Protein AF-A0A2G9ZA46-F1 (afdb_monomer)

InterPro domains:
  IPR043731 Protein of unknown function DUF5674 [PF18924] (5-106)

Radius of gyration: 12.65 Å; Cα contacts (8 Å, |Δi|>4): 209; chains: 1; bounding box: 26×29×31 Å

pLDDT: mean 94.28, std 6.07, range [62.5, 98.75]

Secondary structure (DSSP, 8-state):
-PPEEESSPPPHHHHHHHHHH-SS-EEEEEETTTTEEEEEESSHHHHHHHHHHTT--GGGEEEEEE-TTT--EE---GGG-BTTTBSSSS---HHHHHHHHHHHHHHH-

Solvent-accessible surface area (backbone atoms only — not comparable to full-atom values): 5949 Å² total; per-residue (Å²): 117,75,70,41,80,41,76,58,60,61,53,70,67,57,52,49,50,49,32,73,77,33,64,71,60,37,28,24,18,32,33,61,81,80,55,30,36,19,36,44,23,96,46,51,63,58,16,43,51,54,40,43,76,74,69,51,54,78,91,41,44,42,29,29,33,38,23,61,76,81,70,49,74,44,49,59,23,74,71,28,49,38,80,93,83,29,89,38,38,52,65,83,51,64,69,60,42,51,49,44,51,53,39,50,45,62,33,76,106

Foldseek 3Di:
DDKDKFLAADDPVVLVVVCVVDQAKKKKKDQLVRLIIIIRDPANVVRVVVVVVVPGDLLRIFMWIARSNPRDIGRFHPSQCDPPNDNGSHDPPPVSVVSVVVSCVRHYD

Structure (mmCIF, N/CA/C/O backbone):
data_AF-A0A2G9ZA46-F1
#
_entry.id   AF-A0A2G9ZA46-F1
#
loop_
_atom_site.group_PDB
_atom_site.id
_atom_site.type_symbol
_atom_site.label_atom_id
_atom_site.label_alt_id
_atom_site.label_comp_id
_atom_site.label_asym_id
_atom_site.label_entity_id
_atom_site.label_seq_id
_atom_site.pdbx_PDB_ins_code
_atom_site.Cartn_x
_atom_site.Cartn_y
_atom_site.Cartn_z
_atom_site.occupancy
_atom_site.B_iso_or_equiv
_atom_site.auth_seq_id
_atom_site.auth_comp_id
_atom_site.auth_asym_id
_atom_site.auth_atom_id
_atom_site.pdbx_PDB_model_num
ATOM 1 N N . MET A 1 1 ? 4.020 4.102 14.903 1.00 62.50 1 MET A N 1
ATOM 2 C CA . MET A 1 1 ? 2.906 3.195 14.587 1.00 62.50 1 MET A CA 1
ATOM 3 C C . MET A 1 1 ? 3.503 1.883 14.119 1.00 62.50 1 MET A C 1
ATOM 5 O O . MET A 1 1 ? 4.490 1.930 13.391 1.00 62.50 1 MET A O 1
ATOM 9 N N . ASP A 1 2 ? 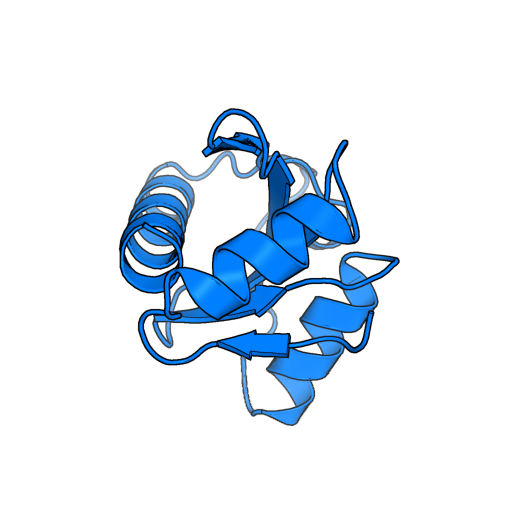2.962 0.753 14.564 1.00 77.75 2 ASP A N 1
ATOM 10 C CA . ASP A 1 2 ? 3.343 -0.547 14.010 1.00 77.75 2 ASP A CA 1
ATOM 11 C C . ASP A 1 2 ? 2.771 -0.692 12.597 1.00 77.75 2 ASP A C 1
ATOM 13 O O . ASP A 1 2 ? 1.684 -0.191 12.299 1.00 77.75 2 ASP A O 1
ATOM 17 N N . THR A 1 3 ? 3.501 -1.383 11.725 1.00 88.50 3 THR A N 1
ATOM 18 C CA . THR A 1 3 ? 3.048 -1.687 10.366 1.00 88.50 3 THR A CA 1
ATOM 19 C C . T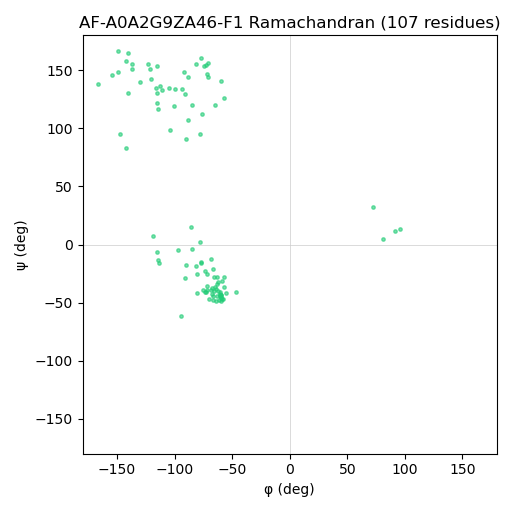HR A 1 3 ? 1.824 -2.605 10.418 1.00 88.50 3 THR A C 1
ATOM 21 O O . THR A 1 3 ? 1.893 -3.722 10.933 1.00 88.50 3 THR A O 1
ATOM 24 N N . LEU A 1 4 ? 0.703 -2.144 9.866 1.00 93.62 4 LEU A N 1
ATOM 25 C CA . LEU A 1 4 ? -0.563 -2.875 9.837 1.00 93.62 4 LEU A CA 1
ATOM 26 C C . LEU A 1 4 ? -0.696 -3.662 8.538 1.00 93.62 4 LEU A C 1
ATOM 28 O O . LEU A 1 4 ? -0.510 -3.092 7.468 1.00 93.62 4 LEU A O 1
ATOM 32 N N . LEU A 1 5 ? -1.097 -4.931 8.627 1.00 96.94 5 LEU A N 1
ATOM 33 C CA . LEU A 1 5 ? -1.511 -5.740 7.481 1.00 96.94 5 LEU A CA 1
ATOM 34 C C . LEU A 1 5 ? -3.042 -5.787 7.416 1.00 96.94 5 LEU A C 1
ATOM 36 O O . LEU A 1 5 ? -3.690 -6.274 8.339 1.00 96.94 5 LEU A O 1
ATOM 40 N N . ILE A 1 6 ? -3.609 -5.294 6.320 1.00 97.44 6 ILE A N 1
ATOM 41 C CA . ILE A 1 6 ? -5.045 -5.097 6.121 1.00 97.44 6 ILE A CA 1
ATOM 42 C C . ILE A 1 6 ? -5.519 -6.028 5.002 1.00 97.44 6 ILE A C 1
ATOM 44 O O . ILE A 1 6 ? -5.086 -5.922 3.851 1.00 97.44 6 ILE A O 1
ATOM 48 N N . LYS A 1 7 ? -6.410 -6.958 5.358 1.00 97.19 7 LYS A N 1
ATOM 49 C CA . LYS A 1 7 ? -7.010 -7.947 4.442 1.00 97.19 7 LYS A CA 1
ATOM 50 C C . LYS A 1 7 ? -8.516 -7.762 4.258 1.00 97.19 7 LYS A C 1
ATOM 52 O O . LYS A 1 7 ? -9.104 -8.342 3.354 1.00 97.19 7 LYS A O 1
ATOM 57 N N . GLU A 1 8 ? -9.120 -6.957 5.118 1.00 96.50 8 GLU A N 1
ATOM 58 C CA . GLU A 1 8 ? -10.539 -6.630 5.136 1.00 96.50 8 GLU A CA 1
ATOM 59 C C . GLU A 1 8 ? -10.713 -5.152 5.481 1.00 96.50 8 GLU A C 1
ATOM 61 O O . GLU A 1 8 ? -9.766 -4.503 5.935 1.00 96.50 8 GLU A O 1
ATOM 66 N N . LYS A 1 9 ? -11.908 -4.613 5.230 1.00 96.81 9 LYS A N 1
ATOM 67 C CA . LYS A 1 9 ? -12.205 -3.203 5.476 1.00 96.81 9 LYS A CA 1
ATOM 68 C C . LYS A 1 9 ? -11.953 -2.849 6.941 1.00 96.81 9 LYS A C 1
ATOM 70 O O . LYS A 1 9 ? -12.502 -3.487 7.838 1.00 96.81 9 LYS A O 1
ATOM 75 N N . ILE A 1 10 ? -11.133 -1.826 7.173 1.00 94.62 10 ILE A N 1
ATOM 76 C CA . ILE A 1 10 ? -10.873 -1.335 8.527 1.00 94.62 10 ILE A CA 1
ATOM 77 C C . ILE A 1 10 ? -12.090 -0.588 9.073 1.00 94.62 10 ILE A C 1
ATOM 79 O O . ILE A 1 10 ? -12.891 -0.034 8.319 1.00 94.62 10 ILE A O 1
ATOM 83 N N . SER A 1 11 ? -12.218 -0.551 10.398 1.00 93.81 11 SER A N 1
ATOM 84 C CA . SER A 1 11 ? -13.260 0.239 11.048 1.00 93.81 11 SER A CA 1
ATOM 85 C C . SER A 1 11 ? -12.908 1.731 11.072 1.00 93.81 11 SER A C 1
ATOM 87 O O . SER A 1 11 ? -11.737 2.119 10.978 1.00 93.81 11 SER A O 1
ATOM 89 N N . GLU A 1 12 ? -13.921 2.577 11.261 1.00 89.81 12 GLU A N 1
ATOM 90 C CA . GLU A 1 12 ? -13.737 4.026 11.404 1.00 89.81 12 GLU A CA 1
ATOM 91 C C . GLU A 1 12 ? -12.832 4.382 12.592 1.00 89.81 12 GLU A C 1
ATOM 93 O O . GLU A 1 12 ? -12.080 5.352 12.531 1.00 89.81 12 GLU A O 1
ATOM 98 N N . GLU A 1 13 ? -12.833 3.585 13.663 1.00 91.31 13 GLU A N 1
ATOM 99 C CA . GLU A 1 13 ? -11.952 3.789 14.815 1.00 91.31 13 GLU A CA 1
ATOM 100 C C . GLU A 1 13 ? -10.479 3.581 14.449 1.00 91.31 13 GLU A C 1
ATOM 102 O O . GLU A 1 13 ? -9.619 4.355 14.876 1.00 91.31 13 GLU A O 1
ATOM 107 N N . VAL A 1 14 ? -10.179 2.568 13.627 1.00 90.31 14 VAL A N 1
ATOM 108 C CA . VAL A 1 14 ? -8.818 2.322 13.127 1.00 90.31 14 VAL A CA 1
ATOM 109 C C . VAL A 1 14 ? -8.389 3.462 12.208 1.00 90.31 14 VAL A C 1
ATOM 111 O O . VAL A 1 14 ? -7.285 3.989 12.357 1.00 90.31 14 VAL A O 1
ATOM 114 N N . LEU A 1 15 ? -9.271 3.902 11.307 1.00 88.31 15 LEU A N 1
ATOM 115 C CA . LEU A 1 15 ? -8.997 5.030 10.420 1.00 88.31 15 LEU A CA 1
ATOM 116 C C . LEU A 1 15 ? -8.777 6.336 11.202 1.00 88.31 15 LEU A C 1
ATOM 118 O O . LEU A 1 15 ? -7.859 7.099 10.894 1.00 88.31 15 LEU A O 1
ATOM 122 N N . LYS A 1 16 ? -9.567 6.580 12.255 1.00 88.50 16 LYS A N 1
ATOM 123 C CA . LYS A 1 16 ? -9.398 7.718 13.168 1.00 88.50 16 LYS A CA 1
ATOM 124 C C . LYS A 1 16 ? -8.045 7.675 13.868 1.00 88.50 16 LYS A C 1
ATOM 126 O O . LYS A 1 16 ? -7.357 8.690 13.893 1.00 88.50 16 LYS A O 1
ATOM 131 N N . LYS A 1 17 ? -7.626 6.506 14.355 1.00 88.44 17 LYS A N 1
ATOM 132 C CA . LYS A 1 17 ? -6.305 6.328 14.968 1.00 88.44 17 LYS A CA 1
ATOM 133 C C . LYS A 1 17 ? -5.174 6.644 13.984 1.00 88.44 17 LYS A C 1
ATOM 135 O O . LYS A 1 17 ? -4.252 7.372 14.331 1.00 88.44 17 LYS A O 1
ATOM 140 N N . ILE A 1 18 ? -5.278 6.181 12.736 1.00 87.75 18 ILE A N 1
ATOM 141 C CA . ILE A 1 18 ? -4.305 6.505 11.677 1.00 87.75 18 ILE A CA 1
ATOM 142 C C . ILE A 1 18 ? -4.237 8.024 11.437 1.00 87.75 18 ILE A C 1
ATOM 144 O O . ILE A 1 18 ? -3.145 8.580 11.325 1.00 87.75 18 ILE A O 1
ATOM 148 N N . ARG A 1 19 ? -5.391 8.706 11.396 1.00 86.06 19 ARG A N 1
ATOM 149 C CA . ARG A 1 19 ? -5.477 10.171 11.241 1.00 86.06 19 ARG A CA 1
ATOM 150 C C . ARG A 1 19 ? -4.858 10.930 12.417 1.00 86.06 19 ARG A C 1
ATOM 152 O O . ARG A 1 19 ? -4.236 11.967 12.202 1.00 86.06 19 ARG A O 1
ATOM 159 N N . GLU A 1 20 ? -5.039 10.435 13.639 1.00 85.50 20 GLU A N 1
ATOM 160 C CA . GLU A 1 20 ? -4.493 11.037 14.861 1.00 85.50 20 GLU A CA 1
ATOM 161 C C . GLU A 1 20 ? -2.971 10.850 14.965 1.00 85.50 20 GLU A C 1
ATOM 163 O O . GLU A 1 20 ? -2.265 11.776 15.360 1.00 85.50 20 GLU A O 1
ATOM 168 N N . GLU A 1 21 ? -2.456 9.680 14.576 1.00 82.50 21 GLU A N 1
ATOM 169 C CA . GLU A 1 21 ? -1.023 9.361 14.641 1.00 82.50 21 GLU A CA 1
ATOM 170 C C .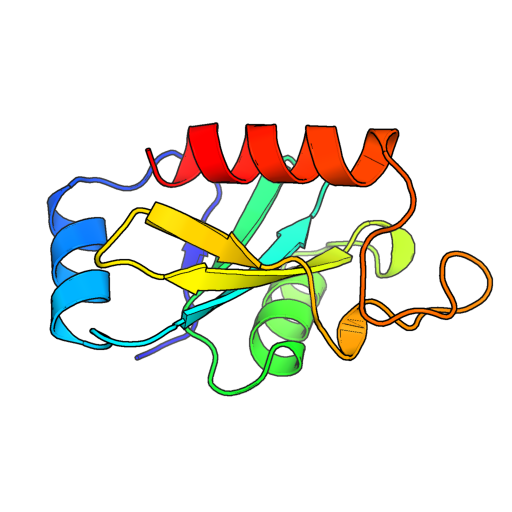 GLU A 1 21 ? -0.208 9.947 13.477 1.00 82.50 21 GLU A C 1
ATOM 172 O O . GLU A 1 21 ? 0.994 10.177 13.624 1.00 82.50 21 GLU A O 1
ATOM 177 N N . SER A 1 22 ? -0.833 10.205 12.323 1.00 76.50 22 SER A N 1
ATOM 178 C CA . SER A 1 22 ? -0.174 10.836 11.177 1.00 76.50 22 SER A CA 1
ATOM 179 C C . SER A 1 22 ? -1.143 11.701 10.373 1.00 76.50 22 SER A C 1
ATOM 181 O O . SER A 1 22 ? -1.843 11.249 9.466 1.00 76.50 22 SER A O 1
ATOM 183 N N . SER A 1 23 ? -1.144 12.994 10.691 1.00 67.50 23 SER A N 1
ATOM 184 C CA . SER A 1 23 ? -1.999 13.996 10.047 1.00 67.50 23 SER A CA 1
ATOM 185 C C . SER A 1 23 ? -1.510 14.437 8.662 1.00 67.50 23 SER A C 1
ATOM 187 O O . SER A 1 23 ? -2.272 15.034 7.903 1.00 67.50 23 SER A O 1
ATOM 189 N N . ALA A 1 24 ? -0.249 14.158 8.320 1.00 82.75 24 ALA A N 1
ATOM 190 C CA . ALA A 1 24 ? 0.344 14.593 7.061 1.00 82.75 24 ALA A CA 1
ATOM 191 C C . ALA A 1 24 ? 0.232 13.523 5.975 1.00 82.75 24 ALA A C 1
ATOM 193 O O . ALA A 1 24 ? -0.361 13.770 4.935 1.00 82.75 24 ALA A O 1
ATOM 194 N N . MET A 1 25 ? 0.836 12.353 6.185 1.00 89.88 25 MET A N 1
ATOM 195 C CA . MET A 1 25 ? 0.972 11.326 5.156 1.00 89.88 25 MET A CA 1
ATOM 196 C C . MET A 1 25 ? 1.405 10.009 5.795 1.00 89.88 25 MET A C 1
ATOM 198 O O . MET A 1 25 ? 2.308 9.979 6.632 1.00 89.88 25 MET A O 1
ATOM 202 N N . VAL A 1 26 ? 0.816 8.905 5.358 1.00 93.25 26 VAL A N 1
ATOM 203 C CA . VAL A 1 26 ? 1.231 7.549 5.721 1.00 93.25 26 VAL A CA 1
ATOM 204 C C . VAL A 1 26 ? 1.607 6.778 4.468 1.00 93.25 26 VAL A C 1
ATOM 206 O O . VAL A 1 26 ? 1.005 6.940 3.409 1.00 93.25 26 VAL A O 1
ATOM 209 N N . LYS A 1 27 ? 2.638 5.945 4.576 1.00 95.50 27 LYS A N 1
ATOM 210 C CA . LYS A 1 27 ? 3.082 5.095 3.473 1.00 95.50 27 LYS A CA 1
ATOM 211 C C . LYS A 1 27 ? 2.320 3.780 3.502 1.00 95.50 27 LYS A C 1
ATOM 213 O O . LYS A 1 27 ? 2.021 3.259 4.582 1.00 95.50 27 LYS A O 1
ATOM 218 N N . LEU A 1 28 ? 2.026 3.256 2.319 1.00 97.25 28 LEU A N 1
ATOM 219 C CA . LEU A 1 28 ? 1.401 1.953 2.155 1.00 97.25 28 LEU A CA 1
ATOM 220 C C . LEU A 1 28 ? 1.951 1.204 0.946 1.00 97.25 28 LEU A C 1
ATOM 222 O O . LEU A 1 28 ? 2.482 1.805 0.013 1.00 97.25 28 LEU A O 1
ATOM 226 N N . VAL A 1 29 ? 1.797 -0.114 0.962 1.00 98.56 29 VAL A N 1
ATOM 227 C CA . VAL A 1 29 ? 2.047 -0.997 -0.181 1.00 98.56 29 VAL A CA 1
ATOM 228 C C . VAL A 1 29 ? 0.838 -1.901 -0.348 1.00 98.56 29 VAL A C 1
ATOM 230 O O . VAL A 1 29 ? 0.265 -2.351 0.638 1.00 98.56 29 VAL A O 1
ATOM 233 N N . VAL A 1 30 ? 0.435 -2.151 -1.586 1.00 98.75 30 VAL A N 1
ATOM 234 C CA . VAL A 1 30 ? -0.716 -2.983 -1.943 1.00 98.75 30 VAL A CA 1
ATOM 235 C C . VAL A 1 30 ? -0.229 -4.20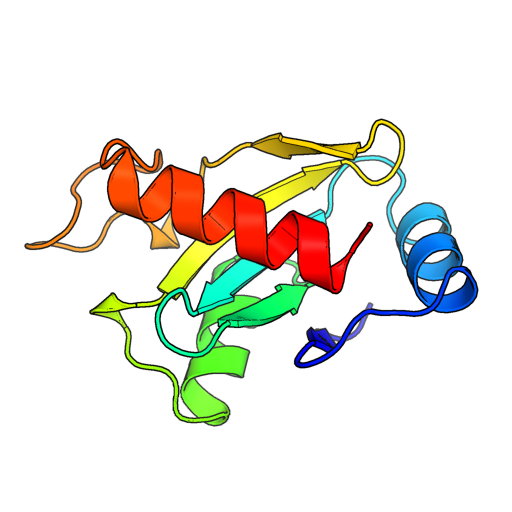0 -2.714 1.00 98.75 30 VAL A C 1
ATOM 237 O O . VAL A 1 30 ? 0.574 -4.059 -3.635 1.00 98.75 30 VAL A O 1
ATOM 240 N N . ASP A 1 31 ? -0.746 -5.376 -2.369 1.00 98.75 31 ASP A N 1
ATOM 241 C CA . ASP A 1 31 ? -0.710 -6.549 -3.238 1.00 98.75 31 ASP A CA 1
ATOM 242 C C . ASP A 1 31 ? -1.948 -6.529 -4.143 1.00 98.75 31 ASP A C 1
ATOM 244 O O . ASP A 1 31 ? -3.079 -6.773 -3.703 1.00 98.75 31 ASP A O 1
ATOM 248 N N . VAL A 1 32 ? -1.735 -6.228 -5.427 1.00 98.44 32 VAL A N 1
ATOM 249 C CA . VAL A 1 32 ? -2.832 -6.081 -6.396 1.00 98.44 32 VAL A CA 1
ATOM 250 C C . VAL A 1 32 ? -3.468 -7.412 -6.805 1.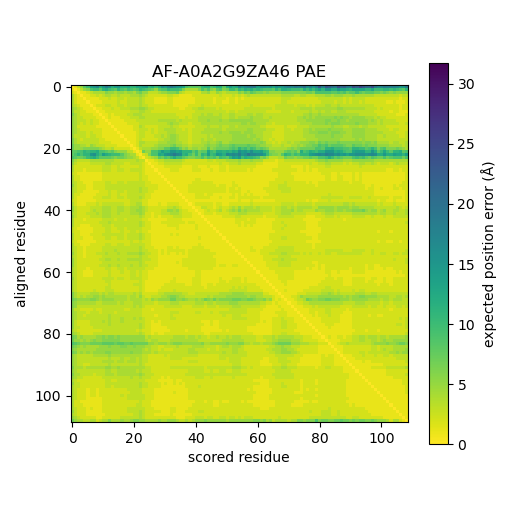00 98.44 32 VAL A C 1
ATOM 252 O O . VAL A 1 32 ? -4.630 -7.429 -7.229 1.00 98.44 32 VAL A O 1
ATOM 255 N N . ALA A 1 33 ? -2.739 -8.521 -6.655 1.00 98.25 33 ALA A N 1
ATOM 256 C CA . ALA A 1 33 ? -3.223 -9.860 -6.962 1.00 98.25 33 ALA A CA 1
ATOM 257 C C . ALA A 1 33 ? -4.089 -10.409 -5.822 1.00 98.25 33 ALA A C 1
ATOM 259 O O . ALA A 1 33 ? -5.147 -10.989 -6.069 1.00 98.25 33 ALA A O 1
ATOM 260 N N . ARG A 1 34 ? -3.670 -10.186 -4.573 1.00 98.31 34 ARG A N 1
ATOM 261 C CA . ARG A 1 34 ? -4.330 -10.711 -3.369 1.00 98.31 34 ARG A CA 1
ATOM 262 C C . ARG A 1 34 ? -5.394 -9.778 -2.800 1.00 98.31 34 ARG A C 1
ATOM 264 O O . ARG A 1 34 ? -6.238 -10.239 -2.040 1.00 98.31 34 ARG A O 1
ATOM 271 N N . GLY A 1 35 ? -5.386 -8.498 -3.173 1.00 98.19 35 GLY A N 1
ATOM 272 C CA . GLY A 1 35 ? -6.365 -7.530 -2.675 1.00 98.19 35 GLY A CA 1
ATOM 273 C C . GLY A 1 35 ? -6.137 -7.139 -1.217 1.00 98.19 35 GLY A C 1
ATOM 274 O O . GLY A 1 35 ? -7.095 -6.886 -0.497 1.00 98.19 35 GLY A O 1
ATOM 275 N N . THR A 1 36 ? -4.880 -7.121 -0.779 1.00 98.44 36 THR A N 1
ATOM 276 C CA . THR A 1 36 ? -4.472 -6.804 0.596 1.00 98.44 36 THR A CA 1
ATOM 277 C C . THR A 1 36 ? -3.495 -5.640 0.585 1.00 98.44 36 THR A C 1
ATOM 279 O O . THR A 1 36 ? -2.789 -5.443 -0.404 1.00 98.44 36 THR A O 1
ATOM 282 N N . LEU A 1 37 ? -3.389 -4.889 1.679 1.00 98.12 37 LEU A N 1
ATOM 283 C CA . LEU A 1 37 ? -2.401 -3.817 1.786 1.00 98.12 37 LEU A CA 1
ATOM 284 C C . LEU A 1 37 ? -1.709 -3.803 3.142 1.00 98.12 37 LEU A C 1
ATOM 286 O O . LEU A 1 37 ? -2.250 -4.273 4.137 1.00 98.12 37 LEU A O 1
ATOM 290 N N . SER A 1 38 ? -0.507 -3.247 3.172 1.00 97.94 38 SER A N 1
ATOM 291 C CA . SER A 1 38 ? 0.218 -2.921 4.390 1.00 97.94 38 SER A CA 1
ATOM 292 C C . SER A 1 38 ? 0.332 -1.407 4.520 1.00 97.94 38 SER A C 1
ATOM 294 O O . SER A 1 38 ? 0.629 -0.734 3.536 1.00 97.94 38 SER A O 1
ATOM 296 N N . LEU A 1 39 ? 0.112 -0.870 5.718 1.00 95.12 39 LEU A N 1
ATOM 297 C CA . LEU A 1 39 ? -0.018 0.565 5.988 1.00 95.12 39 LEU A CA 1
ATOM 298 C C . LEU A 1 39 ? 0.754 0.960 7.248 1.00 95.12 39 LEU A C 1
ATOM 300 O O . LEU A 1 39 ? 0.869 0.176 8.187 1.00 95.12 39 LEU A O 1
ATOM 304 N N . GLY A 1 40 ? 1.219 2.208 7.301 1.00 89.69 40 GLY A N 1
ATOM 305 C CA . GLY A 1 40 ? 1.747 2.793 8.536 1.00 89.69 40 GLY A CA 1
ATOM 306 C C . GLY A 1 40 ? 3.246 2.632 8.736 1.00 89.69 40 GLY A C 1
ATOM 307 O O . GLY A 1 40 ? 3.752 2.915 9.818 1.00 89.69 40 GLY A O 1
ATOM 308 N N . CYS A 1 41 ? 3.949 2.202 7.695 1.00 90.94 41 CYS A N 1
ATOM 309 C CA . CYS A 1 41 ? 5.395 2.061 7.693 1.00 90.94 41 CYS A CA 1
ATOM 310 C C . CYS A 1 41 ? 6.126 3.410 7.614 1.00 90.94 41 CYS A C 1
ATOM 312 O O . CYS A 1 41 ? 5.626 4.394 7.053 1.00 90.94 41 CYS A O 1
ATOM 314 N N . PHE A 1 42 ? 7.357 3.436 8.135 1.00 90.06 42 PHE A N 1
ATOM 315 C CA . PHE A 1 42 ? 8.232 4.603 8.042 1.00 90.06 42 PHE A CA 1
ATOM 316 C C . PHE A 1 42 ? 8.770 4.776 6.617 1.00 90.06 42 PHE A C 1
ATOM 318 O O . PHE A 1 42 ? 8.774 5.891 6.086 1.00 90.06 42 PHE A O 1
ATOM 325 N N . LEU A 1 43 ? 9.145 3.677 5.963 1.00 94.19 43 LEU A N 1
ATOM 326 C CA . LEU A 1 43 ? 9.510 3.587 4.552 1.00 94.19 43 LEU A CA 1
ATOM 327 C C . LEU A 1 43 ? 8.586 2.595 3.840 1.00 94.19 43 LEU A C 1
ATOM 329 O O . LEU A 1 43 ? 8.133 1.624 4.431 1.00 94.19 43 LEU A O 1
ATOM 333 N N . HIS A 1 44 ? 8.339 2.780 2.538 1.00 97.19 44 HIS A N 1
ATOM 334 C CA . HIS A 1 44 ? 7.531 1.818 1.771 1.00 97.19 44 HIS A CA 1
ATOM 335 C C . HIS A 1 44 ? 8.100 0.395 1.817 1.00 97.19 44 HIS A C 1
ATOM 337 O O . HIS A 1 44 ? 7.329 -0.555 1.732 1.00 97.19 44 HIS A O 1
ATOM 343 N N . ILE A 1 45 ? 9.420 0.246 1.989 1.00 97.06 45 ILE A N 1
ATOM 344 C CA . ILE A 1 45 ? 10.060 -1.067 2.092 1.00 97.06 45 ILE A CA 1
ATOM 345 C C . ILE A 1 45 ? 9.592 -1.850 3.326 1.00 97.06 45 ILE A C 1
ATOM 347 O O . ILE A 1 45 ? 9.379 -3.047 3.202 1.00 97.06 45 ILE A O 1
ATOM 351 N N . ASP A 1 46 ? 9.290 -1.200 4.457 1.00 96.50 46 ASP A N 1
ATOM 352 C CA . ASP A 1 46 ? 8.835 -1.928 5.652 1.00 96.50 46 ASP A CA 1
ATOM 353 C C . ASP A 1 46 ? 7.434 -2.533 5.419 1.00 96.50 46 ASP A C 1
ATOM 355 O O . ASP A 1 46 ? 7.150 -3.666 5.803 1.00 96.50 46 ASP A O 1
ATOM 359 N N . CYS A 1 47 ? 6.547 -1.798 4.733 1.00 97.75 47 CYS A N 1
ATOM 360 C CA . CYS A 1 47 ? 5.245 -2.328 4.311 1.00 97.75 47 CYS A CA 1
ATOM 361 C C . CYS A 1 47 ? 5.386 -3.428 3.248 1.00 97.75 47 CYS A C 1
ATOM 363 O O . CYS A 1 47 ? 4.615 -4.387 3.224 1.00 97.75 47 CYS A O 1
ATOM 365 N N . TYR A 1 48 ? 6.351 -3.273 2.342 1.00 98.25 48 TYR A N 1
ATOM 366 C CA . TYR A 1 48 ? 6.635 -4.241 1.290 1.00 98.25 48 TYR A CA 1
ATOM 367 C C . TYR A 1 48 ? 7.116 -5.571 1.884 1.00 98.25 48 TYR A C 1
ATOM 369 O O . TYR A 1 48 ? 6.572 -6.622 1.552 1.00 98.25 48 TYR A O 1
ATOM 377 N N . GLU A 1 49 ? 8.079 -5.528 2.806 1.00 97.62 49 GLU A N 1
ATOM 378 C CA . GLU A 1 49 ? 8.597 -6.699 3.519 1.00 97.62 49 GLU A CA 1
ATOM 379 C C . GLU A 1 49 ? 7.497 -7.397 4.316 1.00 97.62 49 GLU A C 1
ATOM 381 O O . GLU A 1 49 ? 7.357 -8.615 4.216 1.00 97.62 49 GLU A O 1
ATOM 386 N N . LYS A 1 50 ? 6.627 -6.638 4.996 1.00 97.56 50 LYS A N 1
ATOM 387 C CA . LYS A 1 50 ? 5.463 -7.197 5.700 1.00 97.56 50 LYS A CA 1
ATOM 388 C C . LYS A 1 50 ? 4.562 -8.029 4.782 1.00 97.56 50 LYS A C 1
ATOM 390 O O . LYS A 1 50 ? 4.079 -9.090 5.174 1.00 97.56 50 LYS A O 1
ATOM 395 N N . LEU A 1 51 ? 4.328 -7.557 3.558 1.00 98.44 51 LEU A N 1
ATOM 396 C CA . LEU A 1 51 ? 3.531 -8.285 2.572 1.00 98.44 51 LEU A CA 1
ATOM 397 C C . LEU A 1 51 ? 4.268 -9.504 2.017 1.00 98.44 51 LEU A C 1
ATOM 399 O O . LEU A 1 51 ? 3.621 -10.524 1.770 1.00 98.44 51 LEU A O 1
ATOM 403 N N . LEU A 1 52 ? 5.590 -9.429 1.839 1.00 98.19 52 LEU A N 1
ATOM 404 C CA . LEU A 1 52 ? 6.401 -10.585 1.450 1.00 98.19 52 LEU A CA 1
ATOM 405 C C . LEU A 1 52 ? 6.375 -11.685 2.515 1.00 98.19 52 LEU A C 1
ATOM 407 O O . LEU A 1 52 ? 6.185 -12.848 2.169 1.00 98.19 52 LEU A O 1
ATOM 411 N N . GLU A 1 53 ? 6.508 -11.326 3.794 1.00 97.81 53 GLU A N 1
ATOM 412 C CA . GLU A 1 53 ? 6.376 -12.259 4.922 1.00 97.81 53 GLU A CA 1
ATOM 413 C C . GLU A 1 53 ? 5.012 -12.961 4.924 1.00 97.81 53 GLU A C 1
ATOM 415 O O . GLU A 1 53 ? 4.921 -14.148 5.228 1.00 97.81 53 GLU A O 1
ATOM 420 N N . ASP A 1 54 ? 3.952 -12.245 4.535 1.00 97.69 54 ASP A N 1
ATOM 421 C CA . ASP A 1 54 ? 2.600 -12.796 4.391 1.00 97.69 54 ASP A CA 1
ATOM 422 C C . ASP A 1 54 ? 2.399 -13.604 3.090 1.00 97.69 54 ASP A C 1
ATOM 424 O O . ASP A 1 54 ? 1.292 -14.064 2.813 1.00 97.69 54 ASP A O 1
ATOM 428 N N . GLY A 1 55 ? 3.435 -13.777 2.261 1.00 98.06 55 GLY A N 1
ATOM 429 C CA . GLY A 1 55 ? 3.412 -14.621 1.059 1.00 98.06 55 GLY A CA 1
ATOM 430 C C . GLY A 1 55 ? 3.114 -13.896 -0.258 1.00 98.06 55 GLY A C 1
ATOM 431 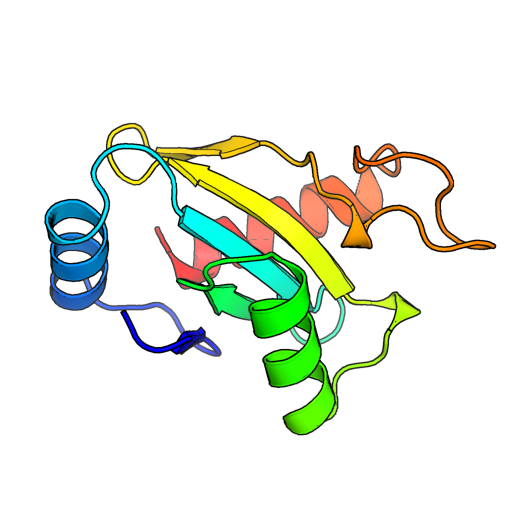O O . GLY A 1 55 ? 2.812 -14.543 -1.263 1.00 98.06 55 GLY A O 1
ATOM 432 N N . SER A 1 56 ? 3.177 -12.565 -0.272 1.00 98.50 56 SER A N 1
ATOM 433 C CA . SER A 1 56 ? 2.973 -11.766 -1.487 1.00 98.50 56 SER A CA 1
ATOM 434 C C . SER A 1 56 ? 4.135 -11.916 -2.464 1.00 98.50 56 SER A C 1
ATOM 436 O O . SER A 1 56 ? 5.262 -12.227 -2.077 1.00 98.50 56 SER A O 1
ATOM 438 N N . GLN A 1 57 ? 3.877 -11.673 -3.748 1.00 98.12 57 GLN A N 1
ATOM 439 C CA . GLN A 1 57 ? 4.904 -11.761 -4.785 1.00 98.12 57 GLN A CA 1
ATOM 440 C C . GLN A 1 57 ? 5.432 -10.366 -5.146 1.00 98.12 57 GLN A C 1
ATOM 442 O O . GLN A 1 57 ? 4.625 -9.486 -5.440 1.00 98.12 57 GLN A O 1
ATOM 447 N N . PRO A 1 58 ? 6.762 -10.155 -5.245 1.00 96.88 58 PRO A N 1
ATOM 448 C CA . PRO A 1 58 ? 7.363 -8.863 -5.601 1.00 96.88 58 PRO A CA 1
ATOM 449 C C . PRO A 1 58 ? 6.728 -8.146 -6.803 1.00 96.88 58 PRO A C 1
ATOM 451 O O . PRO A 1 58 ? 6.522 -6.932 -6.801 1.00 96.88 58 PRO A O 1
ATOM 454 N N . LYS A 1 59 ? 6.379 -8.906 -7.848 1.00 96.81 59 LYS A N 1
ATOM 455 C CA . LYS A 1 59 ? 5.760 -8.372 -9.069 1.00 96.81 59 LYS A CA 1
ATOM 456 C C . LYS A 1 59 ? 4.385 -7.734 -8.824 1.00 96.81 59 LYS A C 1
ATOM 458 O O . LYS A 1 59 ? 4.041 -6.788 -9.531 1.00 96.81 59 LYS A O 1
ATOM 463 N N . ASP A 1 60 ? 3.662 -8.178 -7.801 1.00 98.12 60 ASP A N 1
ATOM 464 C CA . ASP A 1 60 ? 2.290 -7.765 -7.492 1.00 98.12 60 ASP A CA 1
ATOM 465 C C . ASP A 1 60 ? 2.241 -6.664 -6.414 1.00 98.12 60 ASP A C 1
ATOM 467 O O . ASP A 1 60 ? 1.179 -6.110 -6.142 1.00 98.12 60 ASP A O 1
ATOM 471 N N . LEU A 1 61 ? 3.392 -6.290 -5.841 1.00 98.50 61 LEU A N 1
ATOM 472 C CA . LEU A 1 61 ? 3.498 -5.256 -4.811 1.00 98.50 61 LEU A CA 1
ATOM 473 C C . LEU A 1 61 ? 3.740 -3.864 -5.396 1.00 98.50 61 LEU A C 1
ATOM 475 O O . LEU A 1 61 ? 4.660 -3.671 -6.196 1.00 98.50 61 LEU A O 1
ATOM 479 N N . TRP A 1 62 ? 2.938 -2.891 -4.974 1.00 98.62 62 TRP A N 1
ATOM 480 C CA . TRP A 1 62 ? 3.003 -1.507 -5.446 1.00 98.62 62 TRP A CA 1
ATOM 481 C C . TRP A 1 62 ? 2.788 -0.523 -4.294 1.00 98.62 62 TRP A C 1
ATOM 483 O O . TRP A 1 62 ? 1.854 -0.665 -3.508 1.00 98.62 62 TRP A O 1
ATOM 493 N N . GLY A 1 63 ? 3.678 0.458 -4.173 1.00 98.31 63 GLY A N 1
ATOM 494 C CA . GLY A 1 63 ? 3.680 1.460 -3.114 1.00 98.31 63 GLY A CA 1
ATOM 495 C C . GLY A 1 63 ? 2.906 2.725 -3.474 1.00 98.31 63 GLY A C 1
ATOM 496 O O . GLY A 1 63 ? 2.890 3.150 -4.629 1.00 98.31 63 GLY A O 1
ATOM 497 N N . ALA A 1 64 ? 2.316 3.348 -2.457 1.00 98.12 64 ALA A N 1
ATOM 498 C CA . ALA A 1 64 ? 1.663 4.648 -2.543 1.00 98.12 64 ALA A CA 1
ATOM 499 C C . ALA A 1 64 ? 1.764 5.403 -1.205 1.00 98.12 64 ALA A C 1
ATOM 501 O O . ALA A 1 64 ? 2.122 4.847 -0.162 1.00 98.12 64 ALA A O 1
ATOM 502 N N . ASN A 1 65 ? 1.455 6.691 -1.233 1.00 96.50 65 ASN A N 1
ATOM 503 C CA . ASN A 1 65 ? 1.248 7.530 -0.065 1.00 96.50 65 ASN A CA 1
ATOM 504 C C . ASN A 1 65 ? -0.250 7.779 0.100 1.00 96.50 65 ASN A C 1
ATOM 506 O O . ASN A 1 65 ? -0.936 8.112 -0.864 1.00 96.50 65 ASN A O 1
ATOM 510 N N . PHE A 1 66 ? -0.744 7.6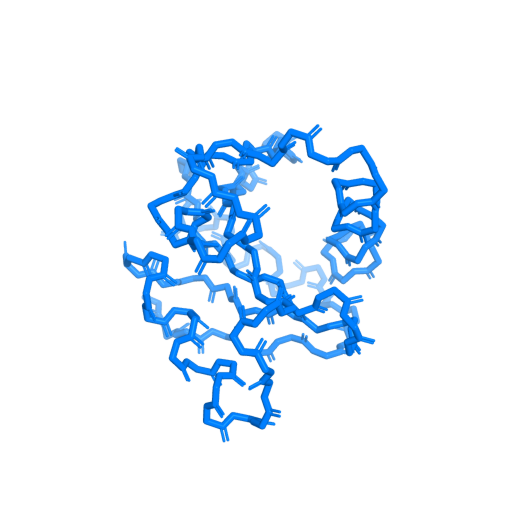51 1.324 1.00 95.06 66 PHE A N 1
ATOM 511 C CA . PHE A 1 66 ? -2.106 7.992 1.704 1.00 95.06 66 PHE A CA 1
ATOM 512 C C . PHE A 1 66 ? -2.084 9.223 2.605 1.00 95.06 66 PHE A C 1
ATOM 514 O O . PHE A 1 66 ? -1.283 9.302 3.535 1.00 95.06 66 PHE A O 1
ATOM 521 N N . TYR A 1 67 ? -2.954 10.183 2.313 1.00 93.44 67 TYR A N 1
ATOM 522 C CA . TYR A 1 67 ? -3.156 11.404 3.084 1.00 93.44 67 TYR A CA 1
ATOM 523 C C . TYR A 1 67 ? -4.458 11.249 3.885 1.00 93.44 67 TYR A C 1
ATOM 525 O O . TYR A 1 67 ? -5.546 11.426 3.335 1.00 93.44 67 TYR A O 1
ATOM 533 N N . PRO A 1 68 ? -4.396 10.880 5.182 1.00 89.00 68 PRO A N 1
ATOM 534 C CA . PRO A 1 68 ? -5.592 10.482 5.927 1.00 89.00 68 PRO A CA 1
ATOM 535 C C . PRO A 1 68 ? -6.605 11.611 6.145 1.00 89.00 68 PRO A C 1
ATOM 537 O O . PRO A 1 68 ? -7.775 11.340 6.421 1.00 89.00 68 PRO A O 1
ATOM 540 N N . THR A 1 69 ? -6.152 12.862 6.055 1.00 86.94 69 THR A N 1
ATOM 541 C CA . THR A 1 69 ? -6.945 14.074 6.292 1.00 86.94 69 THR A CA 1
ATOM 542 C C . THR A 1 69 ? -7.895 14.408 5.147 1.00 86.94 69 THR A C 1
ATOM 544 O O . THR A 1 69 ? -9.021 14.813 5.418 1.00 86.94 69 THR A O 1
ATOM 547 N N . ASP A 1 70 ? -7.477 14.221 3.894 1.00 88.50 70 ASP A N 1
ATOM 548 C CA . ASP A 1 70 ? -8.273 14.536 2.698 1.00 88.50 70 ASP A CA 1
ATOM 549 C C . ASP A 1 70 ? -8.639 13.297 1.858 1.00 88.50 70 ASP A C 1
ATOM 551 O O . ASP A 1 70 ? -9.425 13.398 0.919 1.00 88.50 70 ASP A O 1
ATOM 555 N N . GLY A 1 71 ? -8.110 12.119 2.202 1.00 87.56 71 GLY A N 1
ATOM 556 C CA . GLY A 1 71 ? -8.374 10.875 1.485 1.00 87.56 71 GLY A CA 1
ATOM 557 C C . GLY A 1 71 ? -7.536 10.690 0.217 1.00 87.56 71 GLY A C 1
ATOM 558 O O . GLY A 1 71 ? -7.744 9.724 -0.515 1.00 87.56 71 GLY A O 1
ATOM 559 N N . ARG A 1 72 ? -6.596 11.594 -0.078 1.00 93.38 72 ARG A N 1
ATOM 560 C CA . ARG A 1 72 ? -5.818 11.558 -1.318 1.00 93.38 72 ARG A CA 1
ATOM 561 C C . ARG A 1 72 ? -4.817 10.403 -1.322 1.00 93.38 72 ARG A C 1
ATOM 563 O O . ARG A 1 72 ? -4.192 10.096 -0.305 1.00 93.38 72 ARG A O 1
ATOM 570 N N . ILE A 1 73 ? -4.621 9.816 -2.502 1.00 95.62 73 ILE A N 1
ATOM 571 C CA . ILE A 1 73 ? -3.592 8.811 -2.778 1.00 95.62 73 ILE A CA 1
ATOM 572 C C . ILE A 1 73 ? -2.595 9.380 -3.787 1.00 95.62 73 ILE A C 1
ATOM 574 O O . ILE A 1 73 ? -2.989 9.910 -4.825 1.00 95.62 73 ILE A O 1
ATOM 578 N N . ASP A 1 74 ? -1.308 9.276 -3.474 1.00 96.19 74 ASP A N 1
ATOM 579 C CA . ASP A 1 74 ? -0.206 9.587 -4.383 1.00 96.19 74 ASP A CA 1
ATOM 580 C C . ASP A 1 74 ? 0.578 8.305 -4.683 1.00 96.19 74 ASP A C 1
ATOM 582 O O . ASP A 1 74 ? 1.074 7.640 -3.779 1.00 96.19 74 ASP A O 1
ATOM 586 N N . PHE A 1 75 ? 0.682 7.938 -5.956 1.00 97.25 75 PHE A N 1
ATOM 587 C CA . PHE A 1 75 ? 1.198 6.637 -6.398 1.00 97.25 75 PHE A CA 1
ATOM 588 C C . PHE A 1 75 ? 2.726 6.604 -6.533 1.00 97.25 75 PHE A C 1
ATOM 590 O O . PHE A 1 75 ? 3.283 5.693 -7.141 1.00 97.25 75 PHE A O 1
ATOM 597 N N . ILE A 1 76 ? 3.413 7.596 -5.966 1.00 97.44 76 ILE A N 1
ATOM 598 C CA . ILE A 1 76 ? 4.867 7.714 -6.006 1.00 97.44 76 ILE A CA 1
ATOM 599 C C . ILE A 1 76 ? 5.508 6.902 -4.877 1.00 97.44 76 ILE A C 1
ATOM 601 O O . ILE A 1 76 ? 5.320 7.173 -3.688 1.00 97.44 76 ILE A O 1
ATOM 605 N N . SER A 1 77 ? 6.341 5.930 -5.251 1.00 97.81 77 SER A N 1
ATOM 606 C CA . SER A 1 77 ? 7.162 5.173 -4.309 1.00 97.81 77 SER A CA 1
ATOM 607 C C . SER A 1 77 ? 8.428 4.606 -4.950 1.00 97.81 77 SER A C 1
ATOM 609 O O . SER A 1 77 ? 8.416 4.162 -6.094 1.00 97.81 77 SER A O 1
ATOM 611 N N . LEU A 1 78 ? 9.523 4.534 -4.188 1.00 97.56 78 LEU A N 1
ATOM 612 C CA . LEU A 1 78 ? 10.758 3.886 -4.644 1.00 97.56 78 LEU A CA 1
ATOM 613 C C . LEU A 1 78 ? 10.570 2.390 -4.932 1.00 97.56 78 LEU A C 1
ATOM 615 O O . LEU A 1 78 ? 11.191 1.884 -5.862 1.00 97.56 78 LEU A O 1
ATOM 619 N N . VAL A 1 79 ? 9.686 1.694 -4.202 1.00 97.75 79 VAL A N 1
ATOM 620 C CA . VAL A 1 79 ? 9.443 0.254 -4.432 1.00 97.75 79 VAL A CA 1
ATOM 621 C C . VAL A 1 79 ? 8.740 -0.021 -5.768 1.00 97.75 79 VAL A C 1
ATOM 623 O O . VAL A 1 79 ? 8.716 -1.160 -6.227 1.00 97.75 79 VAL A O 1
ATOM 626 N N . ASN A 1 80 ? 8.204 1.017 -6.425 1.00 98.38 80 ASN A N 1
ATOM 627 C CA . ASN A 1 80 ? 7.602 0.904 -7.755 1.00 98.38 80 ASN A CA 1
ATOM 628 C C . ASN A 1 80 ? 8.654 0.824 -8.870 1.00 98.38 80 ASN A C 1
ATOM 630 O O . ASN A 1 80 ? 8.324 0.410 -9.982 1.00 98.38 80 ASN A O 1
ATOM 634 N N . ILE A 1 81 ? 9.922 1.155 -8.596 1.00 97.81 81 ILE A N 1
ATOM 635 C CA . ILE A 1 81 ? 11.024 0.914 -9.531 1.00 97.81 81 ILE A CA 1
ATOM 636 C C . ILE A 1 81 ? 11.397 -0.571 -9.445 1.00 97.81 81 ILE A C 1
ATOM 638 O O . ILE A 1 81 ? 12.178 -0.988 -8.593 1.00 97.81 81 ILE A O 1
ATOM 642 N N . LYS A 1 82 ? 10.840 -1.379 -10.351 1.00 94.81 82 LYS A N 1
ATOM 643 C CA . LYS A 1 82 ? 11.032 -2.835 -10.387 1.00 94.81 82 LYS A CA 1
ATOM 644 C C . LYS A 1 82 ? 11.142 -3.381 -11.815 1.00 94.81 82 LYS A C 1
ATOM 646 O O . LYS A 1 82 ? 10.155 -3.862 -12.377 1.00 94.81 82 LYS A O 1
ATOM 651 N N . PRO A 1 83 ? 12.326 -3.339 -12.447 1.00 93.69 83 PRO A N 1
ATOM 652 C CA . PRO A 1 83 ? 12.530 -3.982 -13.740 1.00 93.69 83 PRO A CA 1
ATOM 653 C C . PRO A 1 83 ? 12.263 -5.501 -13.669 1.00 93.69 83 PRO A C 1
ATOM 655 O O . PRO A 1 83 ? 12.646 -6.133 -12.687 1.00 93.69 83 PRO A O 1
ATOM 658 N N . PRO A 1 84 ? 11.631 -6.110 -14.693 1.00 92.94 84 PRO A N 1
ATOM 659 C CA . PRO A 1 84 ? 11.225 -5.507 -15.966 1.00 92.94 84 PRO A CA 1
ATOM 660 C C . PRO A 1 84 ? 9.858 -4.795 -15.939 1.00 92.94 84 PRO A C 1
ATOM 662 O O . PRO A 1 84 ? 9.483 -4.207 -16.948 1.00 92.94 84 PRO A O 1
ATOM 665 N N . PHE A 1 85 ? 9.121 -4.837 -14.827 1.00 92.88 85 PHE A N 1
ATOM 666 C CA . PHE A 1 85 ? 7.724 -4.390 -14.736 1.00 92.88 85 PHE A CA 1
ATOM 667 C C . PHE A 1 85 ? 7.554 -2.866 -14.747 1.00 92.88 85 PHE A C 1
ATOM 669 O O . PHE A 1 85 ? 6.641 -2.355 -15.383 1.00 92.88 85 PHE A O 1
ATOM 676 N N . SER A 1 86 ? 8.424 -2.131 -14.052 1.00 96.25 86 SER A N 1
ATOM 677 C CA . SER A 1 86 ? 8.400 -0.666 -14.023 1.00 96.25 86 SER A CA 1
ATOM 678 C C . SER A 1 86 ? 9.801 -0.093 -13.834 1.00 96.25 86 SER A C 1
ATOM 680 O O . SER A 1 86 ? 10.662 -0.691 -13.188 1.00 96.25 86 SER A O 1
ATOM 682 N N . ARG A 1 87 ? 10.029 1.088 -14.412 1.00 96.50 87 ARG A N 1
ATOM 683 C CA . ARG A 1 87 ? 11.247 1.896 -14.235 1.00 96.50 87 ARG A CA 1
ATOM 684 C C . ARG A 1 87 ? 10.957 3.265 -13.60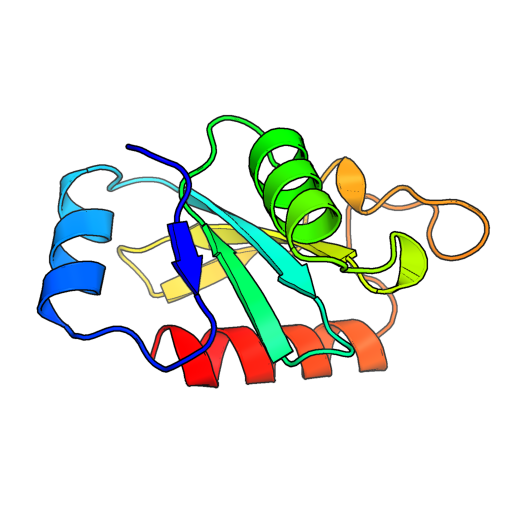7 1.00 96.50 87 ARG A C 1
ATOM 686 O O . ARG A 1 87 ? 11.848 4.104 -13.565 1.00 96.50 87 ARG A O 1
ATOM 693 N N . SER A 1 88 ? 9.723 3.498 -13.163 1.00 97.12 88 SER A N 1
ATOM 694 C CA . SER A 1 88 ? 9.268 4.758 -12.572 1.00 97.12 88 SER A CA 1
ATOM 695 C C . SER A 1 88 ? 8.877 4.551 -11.114 1.00 97.12 88 SER A C 1
ATOM 697 O O . SER A 1 88 ? 8.478 3.454 -10.726 1.00 97.12 88 SER A O 1
ATOM 699 N N . MET A 1 89 ? 8.970 5.617 -10.317 1.00 97.75 89 MET A N 1
ATOM 700 C CA . MET A 1 89 ? 8.353 5.638 -8.989 1.00 97.75 89 MET A CA 1
ATOM 701 C C . MET A 1 89 ? 6.828 5.745 -9.068 1.00 97.75 89 MET A C 1
ATOM 703 O O . MET A 1 89 ? 6.149 5.342 -8.131 1.00 97.75 89 MET A O 1
ATOM 707 N N . ASP A 1 90 ? 6.301 6.303 -10.158 1.00 98.06 90 ASP A N 1
ATOM 708 C CA . ASP A 1 90 ? 4.863 6.353 -10.421 1.00 98.06 90 ASP A CA 1
ATOM 709 C C . ASP A 1 90 ? 4.368 5.025 -11.008 1.00 98.06 90 ASP A C 1
ATOM 711 O O . ASP A 1 90 ? 5.111 4.292 -11.670 1.00 98.06 90 ASP A O 1
ATOM 715 N N . ILE A 1 91 ? 3.082 4.751 -10.819 1.00 97.38 91 ILE A N 1
ATOM 716 C CA . ILE A 1 91 ? 2.375 3.622 -11.414 1.00 97.38 91 ILE A CA 1
ATOM 717 C C . ILE A 1 91 ? 1.789 4.080 -12.751 1.00 97.38 91 ILE A C 1
ATOM 719 O O . ILE A 1 91 ?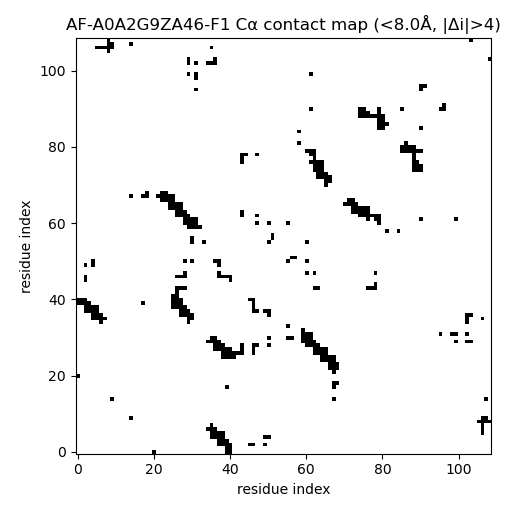 0.668 4.586 -12.832 1.00 97.38 91 ILE A O 1
ATOM 723 N N . THR A 1 92 ? 2.569 3.907 -13.819 1.00 95.75 92 THR A N 1
ATOM 724 C CA . THR A 1 92 ? 2.184 4.323 -15.180 1.00 95.75 92 THR A CA 1
ATOM 725 C C . THR A 1 92 ? 1.261 3.328 -15.885 1.00 95.75 92 THR A C 1
ATOM 727 O O . THR A 1 92 ? 0.619 3.680 -16.872 1.00 95.75 92 THR A O 1
ATOM 730 N N . ASP A 1 93 ? 1.199 2.081 -15.411 1.00 96.38 93 ASP A N 1
ATOM 731 C CA . ASP A 1 93 ? 0.253 1.084 -15.911 1.00 96.38 93 ASP A CA 1
ATOM 732 C C . ASP A 1 93 ? -1.146 1.372 -15.342 1.00 96.38 93 ASP A C 1
ATOM 734 O O . ASP A 1 93 ? -1.392 1.239 -14.141 1.00 96.38 93 ASP A O 1
ATOM 738 N N . LEU A 1 94 ? -2.072 1.771 -16.217 1.00 96.56 94 LEU A N 1
ATOM 739 C CA . LEU A 1 94 ? -3.429 2.159 -15.827 1.00 96.56 94 LEU A CA 1
ATOM 740 C C . LEU A 1 94 ? -4.253 0.994 -15.262 1.00 96.56 94 LEU A C 1
ATOM 742 O O . LEU A 1 94 ? -5.141 1.227 -14.443 1.00 96.56 94 LEU A O 1
ATOM 746 N N . VAL A 1 95 ? -3.972 -0.247 -15.670 1.00 97.31 95 VAL A N 1
ATOM 747 C CA . VAL A 1 95 ? -4.670 -1.434 -15.157 1.00 97.31 95 VAL A CA 1
ATOM 748 C C . VAL A 1 95 ? -4.258 -1.677 -13.711 1.00 97.31 95 VAL A C 1
ATOM 750 O O . VAL A 1 95 ? -5.114 -1.850 -12.843 1.00 97.31 95 VAL A O 1
ATOM 753 N N . VAL A 1 96 ? -2.953 -1.616 -13.438 1.00 97.44 96 VAL A N 1
ATOM 754 C CA . VAL A 1 96 ? -2.417 -1.722 -12.076 1.00 97.44 96 VAL A CA 1
ATOM 755 C C . VAL A 1 96 ? -2.935 -0.585 -11.204 1.00 97.44 96 VAL A C 1
ATOM 757 O O . VAL A 1 96 ? -3.407 -0.835 -10.096 1.00 97.44 96 VAL A O 1
ATOM 760 N N . ARG A 1 97 ? -2.878 0.655 -11.702 1.00 97.44 97 ARG A N 1
ATOM 761 C CA . ARG A 1 97 ? -3.308 1.837 -10.949 1.00 97.44 97 ARG A CA 1
ATOM 762 C C . ARG A 1 97 ? -4.774 1.744 -10.543 1.00 97.44 97 ARG A C 1
ATOM 764 O O . ARG A 1 97 ? -5.082 1.894 -9.365 1.00 97.44 97 ARG A O 1
ATOM 771 N N . LYS A 1 98 ? -5.655 1.407 -11.488 1.00 98.06 98 LYS A N 1
ATOM 772 C CA . LYS A 1 98 ? -7.083 1.224 -11.210 1.00 98.06 98 LYS A CA 1
ATOM 773 C C . LYS A 1 98 ? -7.319 0.118 -10.181 1.00 98.06 98 LYS A C 1
ATOM 775 O O . LYS A 1 98 ? -8.084 0.304 -9.240 1.00 98.06 98 LYS A O 1
ATOM 780 N N . ARG A 1 99 ? -6.636 -1.023 -10.323 1.00 98.31 99 ARG A N 1
ATOM 781 C CA . ARG A 1 99 ? -6.753 -2.134 -9.369 1.00 98.31 99 ARG A CA 1
ATOM 782 C C . ARG A 1 99 ? -6.318 -1.724 -7.961 1.00 98.31 99 ARG A C 1
ATOM 784 O O . ARG A 1 99 ? -6.950 -2.109 -6.982 1.00 98.31 99 ARG A O 1
ATOM 791 N N . LEU A 1 100 ? -5.243 -0.952 -7.859 1.00 97.88 100 LEU A N 1
ATOM 792 C CA . LEU A 1 100 ? -4.724 -0.461 -6.591 1.00 97.88 100 LEU A CA 1
ATOM 793 C C . LEU A 1 100 ? -5.686 0.540 -5.934 1.00 97.88 100 LEU A C 1
ATOM 795 O O . LEU A 1 100 ? -5.949 0.421 -4.740 1.00 97.88 100 LEU A O 1
ATOM 799 N N . GLU A 1 101 ? -6.263 1.460 -6.711 1.00 97.12 101 GLU A N 1
ATOM 800 C CA . GLU A 1 101 ? -7.315 2.384 -6.259 1.00 97.12 101 GLU A CA 1
ATOM 801 C C . GLU A 1 101 ? -8.540 1.635 -5.714 1.00 97.12 101 GLU A C 1
ATOM 803 O O . GLU A 1 101 ? -9.007 1.944 -4.620 1.00 97.12 101 GLU A O 1
ATOM 808 N N . GLU A 1 102 ? -9.022 0.611 -6.425 1.00 98.06 102 GLU A N 1
ATOM 809 C CA . GLU A 1 102 ? -10.154 -0.219 -5.990 1.00 98.06 102 GLU A CA 1
ATOM 810 C C . GLU A 1 102 ? -9.884 -0.920 -4.649 1.00 98.06 102 GLU A C 1
ATOM 812 O O . GLU A 1 102 ? -10.752 -0.943 -3.773 1.00 98.06 102 GLU A O 1
ATOM 817 N N . ILE A 1 103 ? -8.684 -1.483 -4.470 1.00 98.50 103 ILE A N 1
ATOM 818 C CA . ILE A 1 103 ? -8.301 -2.171 -3.229 1.00 98.50 103 ILE A CA 1
ATOM 819 C C . ILE A 1 103 ? -8.207 -1.175 -2.075 1.00 98.50 103 ILE A C 1
ATOM 821 O O . ILE A 1 103 ? -8.773 -1.420 -1.013 1.00 98.50 103 ILE A O 1
ATOM 825 N N . ILE A 1 104 ? -7.536 -0.039 -2.281 1.00 97.25 104 ILE A N 1
ATOM 826 C CA . ILE A 1 104 ? -7.435 1.011 -1.263 1.00 97.25 104 ILE A CA 1
ATOM 827 C C . ILE A 1 104 ? -8.825 1.503 -0.869 1.00 97.25 104 ILE A C 1
ATOM 829 O O . ILE A 1 104 ? -9.118 1.587 0.322 1.00 97.25 104 ILE A O 1
ATOM 833 N N . HIS A 1 105 ? -9.688 1.780 -1.850 1.00 95.75 105 HIS A N 1
ATOM 834 C CA . HIS A 1 105 ? -11.052 2.213 -1.584 1.00 95.75 105 HIS A CA 1
ATOM 835 C C . HIS A 1 105 ? -11.819 1.161 -0.784 1.00 95.75 105 HIS A C 1
ATOM 837 O O . HIS A 1 105 ? -12.463 1.494 0.194 1.00 95.75 105 HIS A O 1
ATOM 843 N N . THR A 1 106 ? -11.729 -0.115 -1.157 1.00 97.25 106 THR A N 1
ATOM 844 C CA . THR A 1 106 ? -12.447 -1.201 -0.470 1.00 97.25 106 THR A CA 1
ATOM 845 C C . THR A 1 106 ? -11.981 -1.391 0.974 1.00 97.25 106 THR A C 1
ATOM 847 O O . THR A 1 106 ? -12.783 -1.735 1.842 1.00 97.25 106 THR A O 1
ATOM 850 N N . LEU A 1 107 ? -10.683 -1.212 1.229 1.00 97.00 107 LEU A N 1
ATOM 851 C CA . LEU A 1 107 ? -10.085 -1.514 2.525 1.00 97.00 107 LEU A CA 1
ATOM 852 C C . LEU A 1 107 ? -10.074 -0.323 3.489 1.00 97.00 107 LEU A C 1
ATOM 854 O O . LEU A 1 107 ? -10.100 -0.555 4.696 1.00 97.00 107 LEU A O 1
ATOM 858 N N . LEU A 1 108 ? -10.019 0.917 2.988 1.00 93.56 108 LEU A N 1
ATOM 859 C CA . LEU A 1 108 ? -9.858 2.127 3.809 1.00 93.56 108 LEU A CA 1
ATOM 860 C C . LEU A 1 108 ? -11.070 3.073 3.811 1.00 93.56 108 LEU A C 1
ATOM 862 O O . LEU A 1 108 ? -11.115 3.944 4.679 1.00 93.56 108 LEU A O 1
ATOM 866 N N . PHE A 1 109 ? -12.012 2.937 2.869 1.00 88.38 109 PHE A N 1
ATOM 867 C CA . PHE A 1 109 ? -13.167 3.832 2.693 1.00 88.38 109 PHE A CA 1
ATOM 868 C C . PHE A 1 109 ? -14.481 3.046 2.656 1.00 88.38 109 PHE A C 1
ATOM 870 O O . PHE A 1 109 ? -15.500 3.524 3.201 1.00 88.38 109 PHE A O 1
#

Nearest PDB structures (foldseek):
  6ryw-assembly1_A  TM=4.927E-01  e=2.030E+00  Colletotrichum graminicola M1.001
  6ryx-assembly1_A  TM=4.473E-01  e=3.567E+00  Colletotrichum graminicola M1.001
  6ryv-assembly1_A  TM=3.667E-01  e=3.350E+00  Colletotrichum graminicola M1.001

Organism: NCBI:txid1974595

Sequence (109 aa):
MDTLLIKEKISEEVLKKIREESSAMVKLVVDVARGTLSLGCFLHIDCYEKLLEDGSQPKDLWGANFYPTDGRIDFISLVNIKPPFSRSMDITDLVVRKRLEEIIHTLLF

Mean predicted aligned error: 2.83 Å